Protein AF-A0A2P8G132-F1 (afdb_monomer_lite)

Sequence (104 aa):
MLLISKPLQEVILLNRANIIRPPIIITELAEFYAGLRRIAMTNYNSMLDQLKAGELSSSTIQKEEFLDFRAVLIARPDFKHFKGAAFHHGTTIYTYQEEAANNL

Structure (mmCIF, N/CA/C/O backbone):
data_AF-A0A2P8G132-F1
#
_entry.id   AF-A0A2P8G132-F1
#
loop_
_atom_site.group_PDB
_atom_site.id
_atom_site.type_symbol
_atom_site.label_atom_id
_atom_site.label_alt_id
_atom_site.label_comp_id
_atom_site.label_asym_id
_atom_site.label_entity_id
_atom_site.label_seq_id
_atom_site.pdbx_PDB_ins_code
_atom_site.Cartn_x
_atom_site.Cartn_y
_atom_site.Cartn_z
_atom_site.occupancy
_atom_site.B_iso_or_equiv
_atom_site.auth_seq_id
_atom_site.auth_comp_id
_atom_site.auth_asym_id
_atom_site.auth_atom_id
_atom_site.pdbx_PDB_model_num
ATOM 1 N N . MET A 1 1 ? 3.038 1.120 -40.672 1.00 43.03 1 MET A N 1
ATOM 2 C CA . MET A 1 1 ? 4.466 0.836 -40.422 1.00 43.03 1 MET A CA 1
ATOM 3 C C . MET A 1 1 ? 4.658 0.643 -38.921 1.00 43.03 1 MET A C 1
ATOM 5 O O . MET A 1 1 ? 4.796 1.623 -38.208 1.00 43.03 1 MET A O 1
ATOM 9 N N . LEU A 1 2 ? 4.577 -0.602 -38.438 1.00 40.12 2 LEU A N 1
ATOM 10 C CA . LEU A 1 2 ? 5.109 -0.997 -37.129 1.00 40.12 2 LEU A CA 1
ATOM 11 C C . LEU A 1 2 ? 6.387 -1.787 -37.429 1.00 40.12 2 LEU A C 1
ATOM 13 O O . LEU A 1 2 ? 6.307 -2.877 -37.995 1.00 40.12 2 LEU A O 1
ATOM 17 N N . LEU A 1 3 ? 7.555 -1.222 -37.118 1.00 43.22 3 LEU A N 1
ATOM 18 C CA . LEU A 1 3 ? 8.809 -1.971 -37.160 1.00 43.22 3 LEU A CA 1
ATOM 19 C C . LEU A 1 3 ? 8.866 -2.859 -35.923 1.00 43.22 3 LEU A C 1
ATOM 21 O O . LEU A 1 3 ? 9.358 -2.470 -34.869 1.00 43.22 3 LEU A O 1
ATOM 25 N N . ILE A 1 4 ? 8.332 -4.063 -36.065 1.00 48.94 4 ILE A N 1
ATOM 26 C CA . ILE A 1 4 ? 8.630 -5.138 -35.134 1.00 48.94 4 ILE A CA 1
ATOM 27 C C . ILE A 1 4 ? 10.100 -5.499 -35.356 1.00 48.94 4 ILE A C 1
ATOM 29 O O . ILE A 1 4 ? 10.511 -5.720 -36.499 1.00 48.94 4 ILE A O 1
ATOM 33 N N . SER A 1 5 ? 10.904 -5.496 -34.294 1.00 50.16 5 SER A N 1
ATOM 34 C CA . SER A 1 5 ? 12.318 -5.848 -34.394 1.00 50.16 5 SER A CA 1
ATOM 35 C C . SER A 1 5 ? 12.453 -7.248 -35.006 1.00 50.16 5 SER A C 1
ATOM 37 O O . SER A 1 5 ? 11.668 -8.151 -34.705 1.00 50.16 5 SER A O 1
ATOM 39 N N . LYS A 1 6 ? 13.452 -7.423 -35.885 1.00 50.38 6 LYS A N 1
ATOM 40 C CA . LYS A 1 6 ? 13.732 -8.685 -36.592 1.00 50.38 6 LYS A CA 1
ATOM 41 C C . LYS A 1 6 ? 13.617 -9.968 -35.738 1.00 50.38 6 LYS A C 1
ATOM 43 O O . LYS A 1 6 ? 13.054 -10.922 -36.270 1.00 50.38 6 LYS A O 1
ATOM 48 N N . PRO A 1 7 ? 14.012 -10.016 -34.446 1.00 54.91 7 PRO A N 1
ATOM 49 C CA . PRO A 1 7 ? 13.848 -11.235 -33.647 1.00 54.91 7 PRO A CA 1
ATOM 50 C C . PRO A 1 7 ? 12.387 -11.645 -33.397 1.00 54.91 7 PRO A C 1
ATOM 52 O O . PRO A 1 7 ? 12.095 -12.834 -33.322 1.00 54.91 7 PRO A O 1
ATOM 55 N N . LEU A 1 8 ? 11.437 -10.708 -33.300 1.00 54.09 8 LEU A N 1
ATOM 56 C CA . LEU A 1 8 ? 10.047 -11.056 -32.972 1.00 54.09 8 LEU A CA 1
ATOM 57 C C . LEU A 1 8 ? 9.307 -11.691 -34.161 1.00 54.09 8 LEU A C 1
ATOM 59 O O . LEU A 1 8 ? 8.408 -12.506 -33.965 1.00 54.09 8 LEU A O 1
ATOM 63 N N . GLN A 1 9 ? 9.687 -11.347 -35.398 1.00 56.22 9 GLN A N 1
ATOM 64 C CA . GLN A 1 9 ? 9.096 -11.961 -36.592 1.00 56.22 9 GLN A CA 1
ATOM 65 C C . GLN A 1 9 ? 9.544 -13.416 -36.765 1.00 56.22 9 GLN A C 1
ATOM 67 O O . GLN A 1 9 ? 8.734 -14.268 -37.126 1.00 56.22 9 GLN A O 1
ATOM 72 N N . GLU A 1 10 ? 10.800 -13.714 -36.437 1.00 55.84 10 GLU A N 1
ATOM 73 C CA . GLU A 1 10 ? 11.386 -15.053 -36.534 1.00 55.84 10 GLU A CA 1
ATOM 74 C C . GLU A 1 10 ? 10.744 -16.030 -35.530 1.00 55.84 10 GLU A C 1
ATOM 76 O O . GLU A 1 10 ? 10.390 -17.153 -35.885 1.00 55.84 10 GLU A O 1
ATOM 81 N N . VAL A 1 11 ? 10.439 -15.559 -34.316 1.00 56.50 11 VAL A N 1
ATOM 82 C CA . VAL A 1 11 ?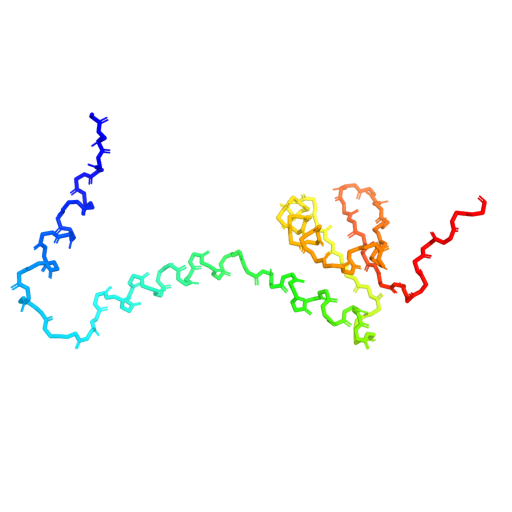 9.734 -16.334 -33.276 1.00 56.50 11 VAL A CA 1
ATOM 83 C C . VAL A 1 11 ? 8.289 -16.673 -33.675 1.00 56.50 11 VAL A C 1
ATOM 85 O O . VAL A 1 11 ? 7.819 -17.787 -33.437 1.00 56.50 11 VAL A O 1
ATOM 88 N N . ILE A 1 12 ? 7.575 -15.747 -34.324 1.00 57.81 12 ILE A N 1
ATOM 89 C CA . ILE A 1 12 ? 6.194 -15.974 -34.788 1.00 57.81 12 ILE A CA 1
ATOM 90 C C . ILE A 1 12 ? 6.160 -16.957 -35.971 1.00 57.81 12 ILE A C 1
ATOM 92 O O . ILE A 1 12 ? 5.259 -17.796 -36.049 1.00 57.81 12 ILE A O 1
ATOM 96 N N . LEU A 1 13 ? 7.145 -16.882 -36.873 1.00 58.12 13 LEU A N 1
ATOM 97 C CA . LEU A 1 13 ? 7.299 -17.794 -38.011 1.00 58.12 13 LEU A CA 1
ATOM 98 C C . LEU A 1 13 ? 7.593 -19.236 -37.568 1.00 58.12 13 LEU A C 1
ATOM 100 O O . LEU A 1 13 ? 6.979 -20.166 -38.091 1.00 58.12 13 LEU A O 1
ATOM 104 N N . LEU A 1 14 ? 8.448 -19.426 -36.560 1.00 54.81 14 LEU A N 1
ATOM 105 C CA . LEU A 1 14 ? 8.789 -20.752 -36.029 1.00 54.81 14 LEU A CA 1
ATOM 106 C C . LEU A 1 14 ? 7.616 -21.418 -35.288 1.00 54.81 14 LEU A C 1
ATOM 108 O O . LEU A 1 14 ? 7.433 -22.630 -35.385 1.00 54.81 14 LEU A O 1
ATOM 112 N N . ASN A 1 15 ? 6.761 -20.633 -34.626 1.00 54.03 15 ASN A N 1
ATOM 113 C CA . ASN A 1 15 ? 5.589 -21.147 -33.910 1.00 54.03 15 ASN A CA 1
ATOM 114 C C . ASN A 1 15 ? 4.464 -21.620 -34.860 1.00 54.03 15 ASN A C 1
ATOM 116 O O . ASN A 1 15 ? 3.725 -22.551 -34.550 1.00 54.03 15 ASN A O 1
ATOM 120 N N . ARG A 1 16 ? 4.347 -21.026 -36.061 1.00 56.66 16 ARG A N 1
ATOM 121 C CA . ARG A 1 16 ? 3.360 -21.439 -37.082 1.00 56.66 16 ARG A CA 1
ATOM 122 C C . ARG A 1 16 ? 3.727 -22.725 -37.822 1.00 56.66 16 ARG A C 1
ATOM 124 O O . ARG A 1 16 ? 2.837 -23.372 -38.364 1.00 56.66 16 ARG A O 1
ATOM 131 N N . ALA A 1 17 ? 5.005 -23.102 -37.845 1.00 48.47 17 ALA A N 1
ATOM 132 C CA . ALA A 1 17 ? 5.465 -24.294 -38.552 1.00 48.47 17 ALA A CA 1
ATOM 133 C C . ALA A 1 17 ? 5.148 -25.608 -37.811 1.00 48.47 17 ALA A C 1
ATOM 135 O O . ALA A 1 17 ? 5.202 -26.662 -38.430 1.00 48.47 17 ALA A O 1
ATOM 136 N N . ASN A 1 18 ? 4.796 -25.579 -36.517 1.00 52.06 18 ASN A N 1
ATOM 137 C CA . ASN A 1 18 ? 4.529 -26.771 -35.691 1.00 52.06 18 ASN A CA 1
ATOM 138 C C . ASN A 1 18 ? 5.644 -27.847 -35.751 1.00 52.06 18 ASN A C 1
ATOM 140 O O . ASN A 1 18 ? 5.393 -29.038 -35.572 1.00 52.06 18 ASN A O 1
ATOM 144 N N . ILE A 1 19 ? 6.889 -27.427 -36.004 1.00 49.97 19 ILE A N 1
ATOM 145 C CA . ILE A 1 19 ? 8.087 -28.277 -35.995 1.00 49.97 19 ILE A CA 1
ATOM 146 C C . ILE A 1 19 ? 8.880 -27.966 -34.722 1.00 49.97 19 ILE A C 1
ATOM 148 O O . ILE A 1 19 ? 10.016 -27.565 -34.843 1.00 49.97 19 ILE A O 1
ATOM 152 N N . ILE A 1 20 ? 8.290 -28.072 -33.521 1.00 41.72 20 ILE A N 1
ATOM 153 C CA . ILE A 1 20 ? 8.966 -28.476 -32.263 1.00 41.72 20 ILE A CA 1
ATOM 154 C C . ILE A 1 20 ? 7.873 -28.952 -31.281 1.00 41.72 20 ILE A C 1
ATOM 156 O O . ILE A 1 20 ? 7.028 -28.169 -30.854 1.00 41.72 20 ILE A O 1
ATOM 160 N N . ARG A 1 21 ? 7.907 -30.235 -30.886 1.00 48.53 21 ARG A N 1
ATOM 161 C CA . ARG A 1 21 ? 7.226 -30.742 -29.676 1.00 48.53 21 ARG A CA 1
ATOM 162 C C . ARG A 1 21 ? 8.056 -30.312 -28.436 1.00 48.53 21 ARG A C 1
ATOM 164 O O . ARG A 1 21 ? 9.274 -30.460 -28.497 1.00 48.53 21 ARG A O 1
ATOM 171 N N . PRO A 1 22 ? 7.460 -29.756 -27.360 1.00 45.06 22 PRO A N 1
ATOM 172 C CA . PRO A 1 22 ? 8.124 -28.864 -26.382 1.00 45.06 22 PRO A CA 1
ATOM 173 C C . PRO A 1 22 ? 8.737 -29.628 -25.178 1.00 45.06 22 PRO A C 1
ATOM 175 O O . PRO A 1 22 ? 8.486 -30.832 -25.095 1.00 45.06 22 PRO A O 1
ATOM 178 N N . PRO A 1 23 ? 9.429 -29.001 -24.185 1.00 49.62 23 PRO A N 1
ATOM 179 C CA . PRO A 1 23 ? 9.880 -27.602 -24.027 1.00 49.62 23 PRO A CA 1
ATOM 180 C C . PRO A 1 23 ? 11.341 -27.470 -23.503 1.00 49.62 23 PRO A C 1
ATOM 182 O O . PRO A 1 23 ? 11.660 -27.971 -22.429 1.00 49.62 23 PRO A O 1
ATOM 185 N N . ILE A 1 24 ? 12.226 -26.723 -24.170 1.00 44.56 24 ILE A N 1
ATOM 186 C CA . ILE A 1 24 ? 13.482 -26.265 -23.516 1.00 44.56 24 ILE A CA 1
ATOM 187 C C . ILE A 1 24 ? 13.676 -24.755 -23.705 1.00 44.56 24 ILE A C 1
ATOM 189 O O . ILE A 1 24 ? 13.984 -24.041 -22.757 1.00 44.56 24 ILE A O 1
ATOM 193 N N . ILE A 1 25 ? 13.351 -24.223 -24.887 1.00 46.62 25 ILE A N 1
ATOM 194 C CA . ILE A 1 25 ? 13.579 -22.800 -25.189 1.00 46.62 25 ILE A CA 1
ATOM 195 C C . ILE A 1 25 ? 12.607 -21.860 -24.451 1.00 46.62 25 ILE A C 1
ATOM 197 O O . ILE A 1 25 ? 12.986 -20.752 -24.083 1.00 46.62 25 ILE A O 1
ATOM 201 N N . ILE A 1 26 ? 11.371 -22.293 -24.169 1.00 50.38 26 ILE A N 1
ATOM 202 C CA . ILE A 1 26 ? 10.440 -21.490 -23.357 1.00 50.38 26 ILE A CA 1
ATOM 203 C C . ILE A 1 26 ? 10.787 -21.505 -21.871 1.00 50.38 26 ILE A C 1
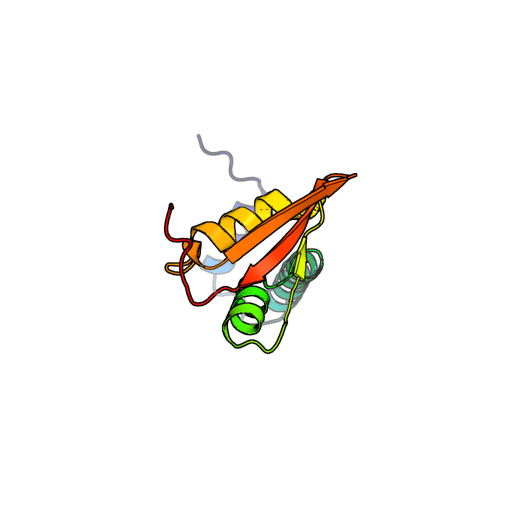ATOM 205 O O . ILE A 1 26 ? 10.457 -20.540 -21.199 1.00 50.38 26 ILE A O 1
ATOM 209 N N . THR A 1 27 ? 11.465 -22.532 -21.359 1.00 48.31 27 THR A N 1
ATOM 210 C CA . THR A 1 27 ? 11.864 -22.591 -19.947 1.00 48.31 27 THR A CA 1
AT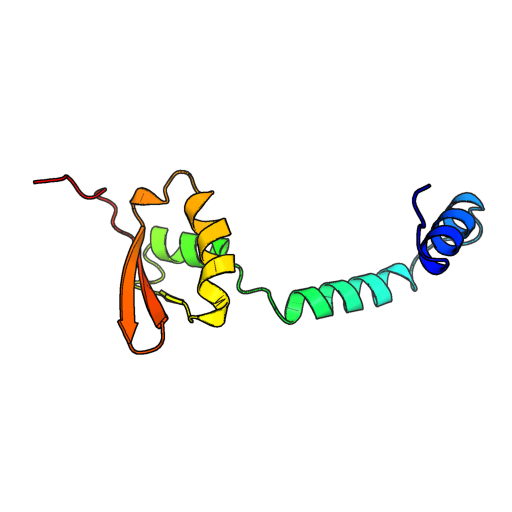OM 211 C C . THR A 1 27 ? 13.045 -21.674 -19.687 1.00 48.31 27 THR A C 1
ATOM 213 O O . THR A 1 27 ? 12.976 -20.888 -18.762 1.00 48.31 27 THR A O 1
ATOM 216 N N . GLU A 1 28 ? 14.064 -21.665 -20.545 1.00 51.88 28 GLU A N 1
ATOM 217 C CA . GLU A 1 28 ? 15.245 -20.812 -20.352 1.00 51.88 28 GLU A CA 1
ATOM 218 C C . GLU A 1 28 ? 14.922 -19.320 -20.559 1.00 51.88 28 GLU A C 1
ATOM 220 O O . GLU A 1 28 ? 15.344 -18.473 -19.775 1.00 51.88 28 GLU A O 1
ATOM 225 N N . LEU A 1 29 ? 14.069 -18.985 -21.540 1.00 55.81 29 LEU A N 1
ATOM 226 C CA . LEU A 1 29 ? 13.520 -17.631 -21.682 1.00 55.81 29 LEU A CA 1
ATOM 227 C C . LEU A 1 29 ? 12.555 -17.288 -20.545 1.00 55.81 29 LEU A C 1
ATOM 229 O O . LEU A 1 29 ? 12.628 -16.178 -20.034 1.00 55.81 29 LEU A O 1
ATOM 233 N N . ALA A 1 30 ? 11.676 -18.194 -20.103 1.00 57.38 30 ALA A N 1
ATOM 234 C CA . ALA A 1 30 ? 10.811 -17.938 -18.950 1.00 57.38 30 ALA A CA 1
ATOM 235 C C . ALA A 1 30 ? 11.597 -17.835 -17.641 1.00 57.38 30 ALA A C 1
ATOM 237 O O . ALA A 1 30 ? 11.175 -17.084 -16.777 1.00 57.38 30 ALA A O 1
ATOM 238 N N . GLU A 1 31 ? 12.727 -18.520 -17.490 1.00 58.00 31 GLU A N 1
ATOM 239 C CA . GLU A 1 31 ? 13.648 -18.426 -16.356 1.00 58.00 31 GLU A CA 1
ATOM 240 C C . GLU A 1 31 ? 14.504 -17.165 -16.436 1.00 58.00 31 GLU A C 1
ATOM 242 O O . GLU A 1 31 ? 14.761 -16.552 -15.408 1.00 58.00 31 GLU A O 1
ATOM 247 N N . PHE A 1 32 ? 14.865 -16.704 -17.634 1.00 64.31 32 PHE A N 1
ATOM 248 C CA . PHE A 1 32 ? 15.482 -15.400 -17.868 1.00 64.31 32 PHE A CA 1
ATOM 249 C C . PHE A 1 32 ? 14.495 -14.255 -17.600 1.00 64.31 32 PHE A C 1
ATOM 251 O O . PHE A 1 32 ? 14.833 -13.317 -16.885 1.00 64.31 32 PHE A O 1
ATOM 258 N N . TYR A 1 33 ? 13.247 -14.350 -18.073 1.00 62.31 33 TYR A N 1
ATOM 259 C CA . TYR A 1 33 ? 12.167 -13.406 -17.760 1.00 62.31 33 TYR A CA 1
ATOM 260 C C . TYR A 1 33 ? 11.726 -13.510 -16.293 1.00 62.31 33 TYR A C 1
ATOM 262 O O . TYR A 1 33 ? 11.428 -12.491 -15.678 1.00 62.31 33 TYR A O 1
ATOM 270 N N . ALA A 1 34 ? 11.736 -14.701 -15.687 1.00 56.16 34 ALA A N 1
ATOM 271 C CA . ALA A 1 34 ? 11.526 -14.892 -14.254 1.00 56.16 34 ALA A CA 1
ATOM 272 C C . ALA A 1 34 ? 12.733 -14.402 -13.445 1.00 56.16 34 ALA A C 1
ATOM 274 O O . ALA A 1 34 ? 12.554 -13.946 -12.327 1.00 56.16 34 ALA A O 1
ATOM 275 N N . GLY A 1 35 ? 13.942 -14.441 -13.998 1.00 52.81 35 GLY A N 1
ATOM 276 C CA . GLY A 1 35 ? 15.171 -13.877 -13.446 1.00 52.81 35 GLY A CA 1
ATOM 277 C C . GLY A 1 35 ? 15.146 -12.351 -13.471 1.00 52.81 35 GLY A C 1
ATOM 278 O O . GLY A 1 35 ? 15.371 -11.728 -12.442 1.00 52.81 35 GLY A O 1
ATOM 279 N N . LEU A 1 36 ? 14.732 -11.753 -14.592 1.00 54.75 36 LEU A N 1
ATOM 280 C CA . LEU A 1 36 ? 14.373 -10.334 -14.720 1.00 54.75 36 LEU A CA 1
ATOM 281 C C . LEU A 1 36 ? 13.247 -9.946 -13.748 1.00 54.75 36 LEU A C 1
ATOM 283 O O . LEU A 1 36 ? 13.311 -8.893 -13.124 1.00 54.75 36 LEU A O 1
ATOM 287 N N . ARG A 1 37 ? 12.263 -10.828 -13.538 1.00 50.53 37 ARG A N 1
ATOM 288 C CA . ARG A 1 37 ? 11.214 -10.683 -12.515 1.00 50.53 37 ARG A CA 1
ATOM 289 C C . ARG A 1 37 ? 11.761 -10.845 -11.087 1.00 50.53 37 ARG A C 1
ATOM 291 O O . ARG A 1 37 ? 11.224 -10.242 -10.175 1.00 50.53 37 ARG A O 1
ATOM 298 N N . ARG A 1 38 ? 12.831 -11.612 -10.858 1.00 50.62 38 ARG A N 1
ATOM 299 C CA . ARG A 1 38 ? 13.470 -11.809 -9.537 1.00 50.62 38 ARG A CA 1
ATOM 300 C C . ARG A 1 38 ? 14.387 -10.657 -9.125 1.00 50.62 38 ARG A C 1
ATOM 302 O O . ARG A 1 38 ? 14.661 -10.536 -7.937 1.00 50.62 38 ARG A O 1
ATOM 309 N N . ILE A 1 39 ? 14.807 -9.800 -10.057 1.00 49.09 39 ILE A N 1
ATOM 310 C CA . ILE A 1 39 ? 15.543 -8.562 -9.746 1.00 49.09 39 ILE A CA 1
ATOM 311 C C . ILE A 1 39 ? 14.594 -7.472 -9.200 1.00 49.09 39 ILE A C 1
ATOM 313 O O . ILE A 1 39 ? 15.046 -6.554 -8.526 1.00 49.09 39 ILE A O 1
ATOM 317 N N . ALA A 1 40 ? 13.276 -7.597 -9.399 1.00 46.62 40 ALA A N 1
ATOM 318 C CA . ALA A 1 40 ? 12.292 -6.629 -8.914 1.00 46.62 40 ALA A CA 1
ATOM 319 C C . ALA A 1 40 ? 10.950 -7.296 -8.579 1.00 46.62 40 ALA A C 1
ATOM 321 O O . ALA A 1 40 ? 9.939 -7.067 -9.242 1.00 46.62 40 ALA A O 1
ATOM 322 N N . MET A 1 41 ? 10.915 -8.154 -7.558 1.00 46.84 41 MET A N 1
ATOM 323 C CA . MET A 1 41 ? 9.630 -8.633 -7.048 1.00 46.84 41 MET A CA 1
ATOM 324 C C . MET A 1 41 ? 9.580 -8.610 -5.533 1.00 46.84 41 MET A C 1
ATOM 326 O O . MET A 1 41 ? 9.411 -9.633 -4.871 1.00 46.84 41 MET A O 1
ATOM 330 N N . THR A 1 42 ? 9.633 -7.398 -4.990 1.00 59.03 42 THR A N 1
ATOM 331 C CA . THR A 1 42 ? 8.898 -7.113 -3.764 1.00 59.03 42 THR A CA 1
ATOM 332 C C . THR A 1 42 ? 7.419 -7.317 -4.099 1.00 59.03 42 THR A C 1
ATOM 334 O O . THR A 1 42 ? 6.817 -6.543 -4.842 1.00 59.03 42 THR A O 1
ATOM 337 N N . ASN A 1 43 ? 6.822 -8.423 -3.647 1.00 83.00 43 ASN A N 1
ATOM 338 C CA . ASN A 1 43 ? 5.391 -8.649 -3.838 1.00 83.00 43 ASN A CA 1
ATOM 339 C C . ASN A 1 43 ? 4.623 -7.730 -2.877 1.00 83.00 43 ASN A C 1
ATOM 341 O O . ASN A 1 43 ? 4.229 -8.143 -1.786 1.00 83.00 43 ASN A O 1
ATOM 345 N N . TYR A 1 44 ? 4.443 -6.469 -3.283 1.00 93.25 44 TYR A N 1
ATOM 346 C CA . TYR A 1 44 ? 3.802 -5.433 -2.476 1.00 93.25 44 TYR A CA 1
ATOM 347 C C . TYR A 1 44 ? 2.394 -5.831 -2.025 1.00 93.25 44 TYR A C 1
ATOM 349 O O . TYR A 1 44 ? 1.999 -5.467 -0.926 1.00 93.25 44 TYR A O 1
ATOM 357 N N . ASN A 1 45 ? 1.659 -6.630 -2.808 1.00 93.44 45 ASN A N 1
ATOM 358 C CA . ASN A 1 45 ? 0.348 -7.128 -2.382 1.00 93.44 45 ASN A CA 1
ATOM 359 C C . ASN A 1 45 ? 0.450 -8.017 -1.140 1.00 93.44 45 ASN A C 1
ATOM 361 O O . ASN A 1 45 ? -0.260 -7.765 -0.175 1.00 93.44 45 ASN A O 1
ATOM 365 N N . SER A 1 46 ? 1.385 -8.972 -1.126 1.00 93.50 46 SER A N 1
ATOM 366 C CA . SER A 1 46 ? 1.610 -9.841 0.038 1.00 93.50 46 SER A CA 1
ATOM 367 C C . SER A 1 46 ? 2.015 -9.038 1.277 1.00 93.50 46 SER A C 1
ATOM 369 O O . SER A 1 46 ? 1.473 -9.236 2.358 1.00 93.50 46 SER A O 1
ATOM 371 N N . MET A 1 47 ? 2.912 -8.063 1.116 1.00 95.06 47 MET A N 1
ATOM 372 C CA . MET A 1 47 ? 3.313 -7.173 2.210 1.00 95.06 47 MET A CA 1
ATOM 373 C C . MET A 1 47 ? 2.130 -6.355 2.758 1.00 95.06 47 MET A C 1
ATOM 375 O O . MET A 1 47 ? 1.972 -6.215 3.968 1.00 95.06 47 MET A O 1
ATOM 379 N N . LEU A 1 48 ? 1.289 -5.813 1.874 1.00 96.06 48 LEU A N 1
ATOM 380 C CA . LEU A 1 48 ? 0.093 -5.059 2.252 1.00 96.06 48 LEU A CA 1
ATOM 381 C C . LEU A 1 48 ? -0.959 -5.957 2.924 1.00 96.06 48 LEU A C 1
ATOM 383 O O . LEU A 1 48 ? -1.638 -5.505 3.844 1.00 96.06 48 LEU A O 1
ATOM 387 N N . ASP A 1 49 ? -1.066 -7.225 2.521 1.00 96.38 49 ASP A N 1
ATOM 388 C CA . ASP A 1 49 ? -1.935 -8.210 3.172 1.00 96.38 49 ASP A CA 1
ATOM 389 C C . ASP A 1 49 ? -1.447 -8.555 4.582 1.00 96.38 49 ASP A C 1
ATOM 391 O O . ASP A 1 49 ? -2.258 -8.598 5.502 1.00 96.38 49 ASP A O 1
ATOM 395 N N . GLN A 1 50 ? -0.135 -8.694 4.787 1.00 95.81 50 GLN A N 1
ATOM 396 C CA . GLN A 1 50 ? 0.450 -8.911 6.116 1.00 95.81 50 GLN A CA 1
ATOM 397 C C . GLN A 1 50 ? 0.253 -7.706 7.044 1.00 95.81 50 GLN A C 1
ATOM 399 O O . GLN A 1 50 ? -0.066 -7.876 8.219 1.00 95.81 50 GLN A O 1
ATOM 404 N N . LEU A 1 51 ? 0.397 -6.483 6.520 1.00 96.69 51 LEU A N 1
ATOM 405 C CA . LEU A 1 51 ? 0.084 -5.258 7.264 1.00 96.69 51 LEU A CA 1
ATOM 406 C C . LEU A 1 51 ? -1.392 -5.226 7.682 1.00 96.69 51 LEU A C 1
ATOM 408 O O . LEU A 1 51 ? -1.705 -4.936 8.833 1.00 96.69 51 LEU A O 1
ATOM 412 N N . LYS A 1 52 ? -2.300 -5.564 6.762 1.00 96.12 52 LYS A N 1
ATOM 413 C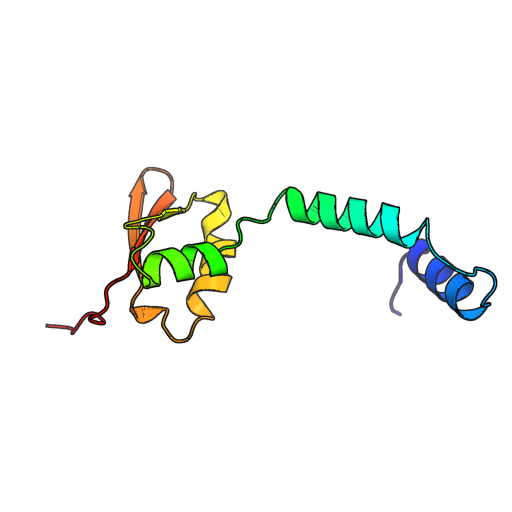 CA . LYS A 1 52 ? -3.740 -5.639 7.034 1.00 96.12 52 LYS A CA 1
ATOM 414 C C . LYS A 1 52 ? -4.096 -6.713 8.060 1.00 96.12 52 LYS A C 1
ATOM 416 O O . LYS A 1 52 ? -4.951 -6.478 8.905 1.00 96.12 52 LYS A O 1
ATOM 421 N N . ALA A 1 53 ? -3.467 -7.883 7.969 1.00 96.31 53 ALA A N 1
ATOM 422 C CA . ALA A 1 53 ? -3.669 -8.989 8.899 1.00 96.31 53 ALA A CA 1
ATOM 423 C C . ALA A 1 53 ? -3.066 -8.720 10.290 1.00 96.31 53 ALA A C 1
ATOM 425 O O . ALA A 1 53 ? -3.328 -9.475 11.223 1.00 96.31 53 ALA A O 1
ATOM 426 N N . GLY A 1 54 ? -2.257 -7.663 10.439 1.00 94.25 54 GLY A N 1
ATOM 427 C CA . GLY A 1 54 ? -1.519 -7.372 11.668 1.00 94.25 54 GLY A CA 1
ATOM 428 C C . GLY A 1 54 ? -0.303 -8.279 11.886 1.00 94.25 54 GLY A C 1
ATOM 429 O O . GLY A 1 54 ? 0.314 -8.220 12.946 1.00 94.25 54 GLY A O 1
ATOM 430 N N . GLU A 1 55 ? 0.065 -9.092 10.892 1.00 95.12 55 GLU A N 1
ATOM 431 C CA . GLU A 1 55 ? 1.277 -9.922 10.906 1.00 95.12 55 GLU A CA 1
ATOM 432 C C . GLU A 1 55 ? 2.542 -9.055 10.827 1.00 95.12 55 GLU A C 1
ATOM 434 O O . GLU A 1 55 ? 3.562 -9.372 11.440 1.00 95.12 55 GLU A O 1
ATOM 439 N N . LEU A 1 56 ? 2.458 -7.925 10.115 1.00 94.69 56 LEU A N 1
ATOM 440 C CA . LEU A 1 56 ? 3.464 -6.868 10.118 1.00 94.69 56 LEU A CA 1
ATOM 441 C C . LEU A 1 56 ? 2.891 -5.600 10.744 1.00 94.69 56 LEU A C 1
ATOM 443 O O . LEU A 1 56 ? 1.864 -5.086 10.308 1.00 94.69 56 LEU A O 1
ATOM 447 N N . SER A 1 57 ? 3.598 -5.037 11.723 1.00 95.88 57 SER A N 1
ATOM 448 C CA . SER A 1 57 ? 3.211 -3.747 12.308 1.00 95.88 57 SER A CA 1
ATOM 449 C C . SER A 1 57 ? 3.535 -2.568 11.386 1.00 95.88 57 SER A C 1
ATOM 451 O O . SER A 1 57 ? 2.814 -1.571 11.380 1.00 95.88 57 SER A O 1
ATOM 453 N N . SER A 1 58 ? 4.622 -2.662 10.614 1.00 96.62 58 SER A N 1
ATOM 454 C CA . SER A 1 58 ? 5.038 -1.635 9.659 1.00 96.62 58 SER A CA 1
ATOM 455 C C . SER A 1 58 ? 5.891 -2.208 8.525 1.00 96.62 58 SER A C 1
ATOM 457 O O . SER A 1 58 ? 6.443 -3.303 8.636 1.00 96.62 58 SER A O 1
ATOM 459 N N . SER A 1 59 ? 6.011 -1.453 7.431 1.00 96.19 59 SER A N 1
ATOM 460 C CA . SER A 1 59 ? 6.955 -1.736 6.349 1.00 96.19 59 SER A CA 1
ATOM 461 C C . SER A 1 59 ? 7.606 -0.463 5.820 1.00 96.19 59 SER A C 1
ATOM 463 O O . SER A 1 59 ? 6.958 0.577 5.707 1.00 96.19 59 SER A O 1
ATOM 465 N N . THR A 1 60 ? 8.885 -0.553 5.474 1.00 96.25 60 THR A N 1
ATOM 466 C CA . THR A 1 60 ? 9.689 0.565 4.980 1.00 96.25 60 THR A CA 1
ATOM 467 C C . THR A 1 60 ? 9.835 0.474 3.466 1.00 96.25 60 THR A C 1
ATOM 469 O O . THR A 1 60 ? 10.360 -0.509 2.955 1.00 96.25 60 THR A O 1
ATOM 472 N N . ILE A 1 61 ? 9.419 1.521 2.758 1.00 95.19 61 ILE A N 1
ATOM 473 C CA . ILE A 1 61 ? 9.548 1.660 1.306 1.00 95.19 61 ILE A CA 1
ATOM 474 C C . ILE A 1 61 ? 10.641 2.678 1.005 1.00 95.19 61 ILE A C 1
ATOM 476 O O . ILE A 1 61 ? 10.567 3.828 1.451 1.00 95.19 61 ILE A O 1
ATOM 480 N N . GLN A 1 62 ? 11.657 2.255 0.254 1.00 94.31 62 GLN A N 1
ATOM 481 C CA . GLN A 1 62 ? 12.741 3.136 -0.166 1.00 94.31 62 GLN A CA 1
ATOM 482 C C . GLN A 1 62 ? 12.312 4.054 -1.309 1.00 94.31 62 GLN A C 1
ATOM 484 O O . GLN A 1 62 ? 11.348 3.783 -2.029 1.00 94.31 62 GLN A O 1
ATOM 489 N N . LYS A 1 63 ? 13.046 5.155 -1.482 1.00 91.69 63 LYS A N 1
ATOM 490 C CA . LYS A 1 63 ? 12.760 6.172 -2.500 1.00 91.69 63 LYS A CA 1
ATOM 491 C C . LYS A 1 63 ? 12.684 5.571 -3.905 1.00 91.69 63 LYS A C 1
ATOM 493 O O . LYS A 1 63 ? 11.827 5.961 -4.694 1.00 91.69 63 LYS A O 1
ATOM 498 N N . GLU A 1 64 ? 13.573 4.631 -4.201 1.00 92.12 64 GLU A N 1
ATOM 499 C CA . GLU A 1 64 ? 13.699 3.959 -5.494 1.00 92.12 64 GLU A CA 1
ATOM 500 C C . GLU A 1 64 ? 12.487 3.064 -5.796 1.00 92.12 64 GLU A C 1
ATOM 502 O O . GLU A 1 64 ? 12.132 2.892 -6.956 1.00 92.12 64 GLU A O 1
ATOM 507 N N . GLU A 1 65 ? 11.820 2.555 -4.759 1.00 89.94 65 GLU A N 1
ATOM 508 C CA . GLU A 1 65 ? 10.665 1.652 -4.850 1.00 89.94 65 GLU A CA 1
ATOM 509 C C . GLU A 1 65 ? 9.318 2.380 -4.746 1.00 89.94 65 GLU A C 1
ATOM 511 O O . GLU A 1 65 ? 8.263 1.804 -5.014 1.00 89.94 65 GLU A O 1
ATOM 516 N N . PHE A 1 66 ? 9.322 3.653 -4.342 1.00 90.69 66 PHE A N 1
ATOM 517 C CA . PHE A 1 66 ? 8.109 4.372 -3.960 1.00 90.69 66 PHE A CA 1
ATOM 518 C C . PHE A 1 66 ? 7.055 4.431 -5.071 1.00 90.69 66 PHE A C 1
ATOM 520 O O . PHE A 1 66 ? 5.865 4.266 -4.796 1.00 90.69 66 PHE A O 1
ATOM 527 N N . LEU A 1 67 ? 7.464 4.672 -6.321 1.00 89.44 67 LEU A N 1
ATOM 528 C CA . LEU A 1 67 ? 6.520 4.788 -7.438 1.00 89.44 67 LEU A CA 1
ATOM 529 C C . LEU A 1 67 ? 5.866 3.442 -7.778 1.00 89.44 67 LEU A C 1
ATOM 531 O O . LEU A 1 67 ? 4.647 3.400 -7.965 1.00 89.44 67 LEU A O 1
ATOM 535 N N . ASP A 1 68 ? 6.646 2.360 -7.781 1.00 88.75 68 ASP A N 1
ATOM 536 C CA . ASP A 1 68 ? 6.155 1.006 -8.053 1.00 88.75 68 ASP A CA 1
ATOM 537 C C . ASP A 1 68 ? 5.237 0.520 -6.926 1.00 88.75 68 ASP A C 1
ATOM 539 O O . ASP A 1 68 ? 4.125 0.042 -7.173 1.00 88.75 68 ASP A O 1
ATOM 543 N N . PHE A 1 69 ? 5.640 0.745 -5.674 1.00 93.81 69 PHE A N 1
ATOM 544 C CA . PHE A 1 69 ? 4.812 0.471 -4.505 1.00 93.81 69 PHE A CA 1
ATOM 545 C C . PHE A 1 69 ? 3.494 1.256 -4.543 1.00 93.81 69 PHE A C 1
ATOM 547 O O . PHE A 1 69 ? 2.419 0.686 -4.339 1.00 93.81 69 PHE A O 1
ATOM 554 N N . ARG A 1 70 ? 3.547 2.563 -4.837 1.00 94.19 70 ARG A N 1
ATOM 555 C CA . ARG A 1 70 ? 2.363 3.431 -4.863 1.00 94.19 70 ARG A CA 1
ATOM 556 C C . ARG A 1 70 ? 1.347 2.964 -5.897 1.00 94.19 70 ARG A C 1
ATOM 558 O O . ARG A 1 70 ? 0.155 3.012 -5.603 1.00 94.19 70 ARG A O 1
ATOM 565 N N . ALA A 1 71 ? 1.792 2.525 -7.075 1.00 92.00 71 ALA A N 1
ATOM 566 C CA . ALA A 1 71 ? 0.904 2.006 -8.112 1.00 92.00 71 ALA A CA 1
ATOM 567 C C . ALA A 1 71 ? 0.093 0.795 -7.618 1.00 92.00 71 ALA A C 1
ATOM 569 O O . ALA A 1 71 ? -1.106 0.715 -7.885 1.00 92.00 71 ALA A O 1
ATOM 570 N N . VAL A 1 72 ? 0.715 -0.097 -6.840 1.00 94.69 72 VAL A N 1
ATOM 571 C CA . VAL A 1 72 ? 0.031 -1.243 -6.221 1.00 94.69 72 VAL A CA 1
ATOM 572 C C . VAL A 1 72 ? -0.883 -0.801 -5.077 1.00 94.69 72 VAL A C 1
ATOM 574 O O . VAL A 1 72 ? -2.034 -1.228 -5.019 1.00 94.69 72 VAL A O 1
ATOM 577 N N . LEU A 1 73 ? -0.408 0.083 -4.194 1.00 95.94 73 LEU A N 1
ATOM 578 C CA . LEU A 1 73 ? -1.175 0.551 -3.039 1.00 95.94 73 LEU A CA 1
ATOM 579 C C . LEU A 1 73 ? -2.501 1.203 -3.454 1.00 95.94 73 LEU A C 1
ATOM 581 O O . LEU A 1 73 ? -3.547 0.823 -2.937 1.00 95.94 73 LEU A O 1
ATOM 585 N N . ILE A 1 74 ? -2.479 2.161 -4.390 1.00 96.06 74 ILE A N 1
ATOM 586 C CA . ILE A 1 74 ? -3.687 2.920 -4.773 1.00 96.06 74 ILE A CA 1
ATOM 587 C C . ILE A 1 74 ? -4.714 2.080 -5.541 1.00 96.06 74 ILE A C 1
ATOM 589 O O . ILE A 1 74 ? -5.868 2.486 -5.649 1.00 96.06 74 ILE A O 1
ATOM 593 N N . ALA A 1 75 ? -4.303 0.935 -6.092 1.00 94.69 75 ALA A N 1
ATOM 594 C CA . ALA A 1 75 ? -5.194 0.016 -6.791 1.00 94.69 75 ALA A CA 1
ATOM 595 C C . ALA A 1 75 ? -6.027 -0.845 -5.826 1.00 94.69 75 ALA A C 1
ATOM 597 O O . ALA A 1 75 ? -7.020 -1.445 -6.243 1.00 94.69 75 ALA A O 1
ATOM 598 N N . ARG A 1 76 ? -5.649 -0.921 -4.542 1.00 94.44 76 ARG A N 1
ATOM 599 C CA . ARG A 1 76 ? -6.396 -1.693 -3.547 1.00 94.44 76 ARG A CA 1
ATOM 600 C C . ARG A 1 76 ? -7.663 -0.957 -3.100 1.00 94.44 76 ARG A C 1
ATOM 602 O O . ARG A 1 76 ? -7.620 0.251 -2.877 1.00 94.44 76 ARG A O 1
ATOM 609 N N . PRO A 1 77 ? -8.779 -1.665 -2.856 1.00 95.00 77 PRO A N 1
ATOM 610 C CA . PRO A 1 77 ? -10.005 -1.045 -2.350 1.00 95.00 77 PRO A CA 1
ATOM 611 C C . PRO A 1 77 ? -9.856 -0.484 -0.924 1.00 95.00 77 PRO A C 1
ATOM 613 O O . PRO A 1 77 ? -10.537 0.472 -0.565 1.00 95.00 77 PRO A O 1
ATOM 616 N N . ASP A 1 78 ? -8.948 -1.044 -0.122 1.00 95.00 78 ASP A N 1
ATOM 617 C CA . ASP A 1 78 ? -8.680 -0.666 1.270 1.00 95.00 78 ASP A CA 1
ATOM 618 C C . ASP A 1 78 ? -7.512 0.328 1.424 1.00 95.00 78 ASP A C 1
ATOM 620 O O . ASP A 1 78 ? -7.067 0.585 2.540 1.00 95.00 78 ASP A O 1
ATOM 624 N N . PHE A 1 79 ? -7.025 0.944 0.338 1.00 95.31 79 PHE A N 1
ATOM 625 C CA . PHE A 1 79 ? -5.824 1.793 0.368 1.00 95.31 79 PHE A CA 1
ATOM 626 C C . PHE A 1 79 ? -5.884 2.943 1.396 1.00 95.31 79 PHE A C 1
ATOM 628 O O . PHE A 1 79 ? -4.854 3.363 1.917 1.00 95.31 79 PHE A O 1
ATOM 635 N N . LYS A 1 80 ? -7.087 3.447 1.717 1.00 95.19 80 LYS A N 1
ATOM 636 C CA . LYS A 1 80 ? -7.303 4.545 2.682 1.00 95.19 80 LYS A CA 1
ATOM 637 C C . LYS A 1 80 ? -6.933 4.183 4.127 1.00 95.19 80 LYS A C 1
ATOM 639 O O . LYS A 1 80 ? -6.707 5.089 4.934 1.00 95.19 80 LYS A O 1
ATOM 644 N N . HIS A 1 81 ? -6.878 2.888 4.432 1.00 96.06 81 HIS A N 1
ATOM 645 C CA . HIS A 1 81 ? -6.486 2.348 5.734 1.00 96.06 81 HIS A CA 1
ATOM 646 C C . HIS A 1 81 ? -4.967 2.306 5.921 1.00 96.06 81 HIS A C 1
ATOM 648 O O . HIS A 1 81 ? -4.486 2.212 7.047 1.00 96.06 81 HIS A O 1
ATOM 654 N N . PHE A 1 82 ? -4.193 2.425 4.840 1.00 96.75 82 PHE A N 1
ATOM 655 C CA . PHE A 1 82 ? -2.741 2.491 4.925 1.00 96.75 82 PHE A CA 1
ATOM 656 C C . PHE A 1 82 ? -2.280 3.927 5.181 1.00 96.75 82 PHE A C 1
ATOM 658 O O . PHE A 1 82 ? -2.696 4.870 4.500 1.00 96.75 82 PHE A O 1
ATOM 665 N N . LYS A 1 83 ? -1.381 4.102 6.150 1.00 96.38 83 LYS A N 1
ATOM 666 C CA . LYS A 1 83 ? -0.782 5.392 6.503 1.00 96.38 83 LYS A CA 1
ATOM 667 C C . LYS A 1 83 ? 0.705 5.367 6.217 1.00 96.38 83 LYS A C 1
ATOM 669 O O . LYS A 1 83 ? 1.409 4.526 6.756 1.00 96.38 83 LYS A O 1
ATOM 674 N N . GLY A 1 84 ? 1.161 6.292 5.376 1.00 95.69 84 GLY A N 1
ATOM 675 C CA . GLY A 1 84 ? 2.577 6.497 5.088 1.00 95.69 84 GLY A CA 1
ATOM 676 C C . GLY A 1 84 ? 3.134 7.680 5.877 1.00 95.69 84 GLY A C 1
ATOM 677 O O . GLY A 1 84 ? 2.623 8.791 5.748 1.00 95.69 84 GLY A O 1
ATOM 678 N N . ALA A 1 85 ? 4.189 7.456 6.656 1.00 96.88 85 ALA A N 1
ATOM 679 C CA . ALA A 1 85 ? 4.999 8.496 7.282 1.00 96.88 85 ALA A CA 1
ATOM 680 C C . ALA A 1 85 ? 6.301 8.664 6.488 1.00 96.88 85 ALA A C 1
ATOM 682 O O . ALA A 1 85 ? 7.099 7.730 6.399 1.00 96.88 85 ALA A O 1
ATOM 683 N N . ALA A 1 86 ? 6.500 9.836 5.880 1.00 95.44 86 ALA A N 1
ATOM 684 C CA . ALA A 1 86 ? 7.692 10.139 5.090 1.00 95.44 86 ALA A CA 1
ATOM 685 C C . ALA A 1 86 ? 8.849 10.617 5.983 1.00 95.44 86 ALA A C 1
ATOM 687 O O . ALA A 1 86 ? 8.650 11.424 6.890 1.00 95.44 86 ALA A O 1
ATOM 688 N N . PHE A 1 87 ? 10.060 10.148 5.692 1.00 95.19 87 PHE A N 1
ATOM 689 C CA . PHE A 1 87 ? 11.291 10.456 6.418 1.00 95.19 87 PHE A CA 1
ATOM 690 C C . PHE A 1 87 ? 12.342 11.098 5.504 1.00 95.19 87 PHE A C 1
ATOM 692 O O . PHE A 1 87 ? 12.186 11.207 4.282 1.00 95.19 87 PHE A O 1
ATOM 699 N N . HIS A 1 88 ? 13.451 11.528 6.112 1.00 92.56 88 HIS A N 1
ATOM 700 C CA . HIS A 1 88 ? 14.628 11.986 5.379 1.00 92.56 88 HIS A CA 1
ATOM 701 C C . HIS A 1 88 ? 15.114 10.923 4.381 1.00 92.56 88 HIS A C 1
ATOM 703 O O . HIS A 1 88 ? 14.934 9.728 4.591 1.00 92.56 88 HIS A O 1
ATOM 709 N N . HIS A 1 89 ? 15.755 11.376 3.302 1.00 90.19 89 HIS A N 1
ATOM 710 C CA . HIS A 1 89 ? 16.249 10.537 2.198 1.00 90.19 89 HIS A CA 1
ATOM 711 C C . HIS A 1 89 ? 15.163 9.858 1.342 1.00 90.19 89 HIS A C 1
ATOM 713 O O . HIS A 1 89 ? 15.488 9.084 0.448 1.00 90.19 89 HIS A O 1
ATOM 719 N N . GLY A 1 90 ? 13.889 10.227 1.514 1.00 88.00 90 GLY A N 1
ATOM 720 C CA . GLY A 1 90 ? 12.798 9.765 0.647 1.00 88.00 90 GLY A CA 1
ATOM 721 C C . GLY A 1 90 ? 12.256 8.383 1.009 1.00 88.00 90 GLY A C 1
ATOM 722 O O . GLY A 1 90 ? 11.497 7.806 0.235 1.00 88.00 90 GLY A O 1
ATOM 723 N N . THR A 1 91 ? 12.618 7.869 2.180 1.00 95.50 91 THR A N 1
ATOM 724 C CA . THR A 1 91 ? 12.057 6.642 2.740 1.00 95.50 91 THR A CA 1
ATOM 725 C C . THR A 1 91 ? 10.675 6.918 3.336 1.00 95.50 91 THR A C 1
ATOM 727 O O . THR A 1 91 ? 10.459 7.952 3.969 1.00 95.50 91 THR A O 1
ATOM 730 N N . THR A 1 92 ? 9.730 5.994 3.165 1.00 97.12 92 THR A N 1
ATOM 731 C CA . THR A 1 92 ? 8.379 6.088 3.741 1.00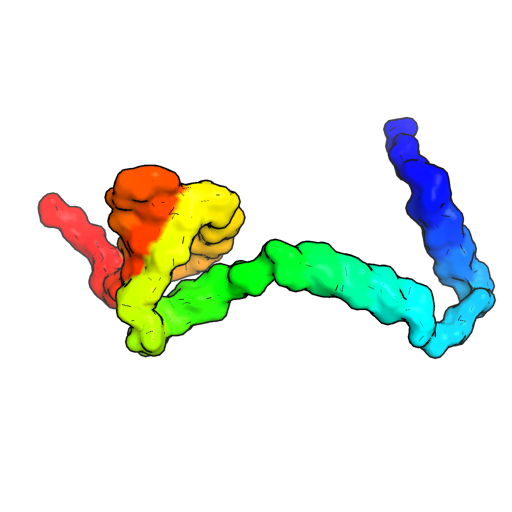 97.12 92 THR A CA 1
ATOM 732 C C . THR A 1 92 ? 8.046 4.825 4.526 1.00 97.12 92 THR A C 1
ATOM 734 O O . THR A 1 92 ? 8.196 3.723 4.006 1.00 97.12 92 THR A O 1
ATOM 737 N N . ILE A 1 93 ? 7.570 4.970 5.763 1.00 97.38 93 ILE A N 1
ATOM 738 C CA . ILE A 1 93 ? 7.110 3.850 6.595 1.00 97.38 93 ILE A CA 1
ATOM 739 C C . ILE A 1 93 ? 5.591 3.756 6.500 1.00 97.38 93 ILE A C 1
ATOM 741 O O . ILE A 1 93 ? 4.898 4.732 6.780 1.00 97.38 93 ILE A O 1
ATOM 745 N N . TYR A 1 94 ? 5.082 2.587 6.126 1.00 97.56 94 TYR A N 1
ATOM 746 C CA . TYR A 1 94 ? 3.658 2.296 6.027 1.00 97.56 94 TYR A CA 1
ATOM 747 C C . TYR A 1 94 ? 3.167 1.437 7.188 1.00 97.56 94 TYR A C 1
ATOM 749 O O . TYR A 1 94 ? 3.810 0.455 7.554 1.00 97.56 94 TYR A O 1
ATOM 757 N N . THR A 1 95 ? 1.999 1.783 7.722 1.00 97.62 95 THR A N 1
ATOM 758 C CA . THR A 1 95 ? 1.228 0.997 8.698 1.00 97.62 95 THR A CA 1
ATOM 759 C C . THR A 1 95 ? -0.218 0.842 8.222 1.00 97.62 95 THR A C 1
ATOM 761 O O . THR A 1 95 ? -0.663 1.580 7.338 1.00 97.62 95 THR A O 1
ATOM 764 N N . TYR A 1 96 ? -0.954 -0.116 8.789 1.00 97.19 96 TYR A N 1
ATOM 765 C CA . TYR A 1 96 ? -2.385 -0.306 8.538 1.00 97.19 96 TYR A CA 1
ATOM 766 C C . TYR A 1 96 ? -3.205 0.094 9.771 1.00 97.19 96 TYR A C 1
ATOM 768 O O . TYR A 1 96 ? -2.837 -0.238 10.897 1.00 97.19 96 TYR A O 1
ATOM 776 N N . GLN A 1 97 ? -4.309 0.813 9.560 1.00 91.88 97 GLN A N 1
ATOM 777 C CA . GLN A 1 97 ? -5.249 1.230 10.600 1.00 91.88 97 GLN A CA 1
ATOM 778 C C . GLN A 1 97 ? -6.676 0.853 10.196 1.00 91.88 97 GLN A C 1
ATOM 780 O O . GLN A 1 97 ? -7.166 1.262 9.141 1.00 91.88 97 GLN A O 1
ATOM 785 N N . GLU A 1 98 ? -7.354 0.082 11.044 1.00 79.19 98 GLU A N 1
ATOM 786 C CA . GLU A 1 98 ? -8.716 -0.396 10.781 1.00 79.19 98 GLU A CA 1
ATOM 787 C C . GLU A 1 98 ? -9.731 0.758 10.733 1.00 79.19 98 GLU A C 1
ATOM 789 O O . GLU A 1 98 ? -10.606 0.789 9.867 1.00 79.19 98 GLU A O 1
ATOM 794 N N . GLU A 1 99 ? -9.531 1.790 11.555 1.00 74.81 99 GLU A N 1
ATOM 795 C CA . GLU A 1 99 ? -10.257 3.053 11.440 1.00 74.81 99 GLU A CA 1
ATOM 796 C C . GLU A 1 99 ? -9.656 3.919 10.322 1.00 74.81 99 GLU A C 1
ATOM 798 O O . GLU A 1 99 ? -8.539 4.436 10.417 1.00 74.81 99 GLU A O 1
ATOM 803 N N . ALA A 1 100 ? -10.411 4.102 9.233 1.00 58.47 100 ALA A N 1
ATOM 804 C CA . ALA A 1 100 ? -10.081 5.115 8.238 1.00 58.47 100 ALA A CA 1
ATOM 805 C C . ALA A 1 100 ? -10.114 6.488 8.923 1.00 58.47 100 ALA A C 1
ATOM 807 O O . ALA A 1 100 ? -11.103 6.804 9.575 1.00 58.47 100 ALA A O 1
ATOM 808 N N . ALA A 1 101 ? -9.040 7.279 8.788 1.00 56.12 101 ALA A N 1
ATOM 809 C CA . ALA A 1 101 ? -8.925 8.584 9.445 1.00 56.12 101 ALA A CA 1
ATOM 810 C C . ALA A 1 101 ? -10.210 9.412 9.285 1.00 56.12 101 ALA A C 1
ATOM 812 O O . ALA A 1 101 ? -10.488 9.944 8.208 1.00 56.12 101 ALA A O 1
ATOM 813 N N . ASN A 1 102 ? -10.977 9.500 10.370 1.00 46.81 102 ASN A N 1
ATOM 814 C CA . ASN A 1 102 ? -12.042 10.469 10.509 1.00 46.81 102 ASN A CA 1
ATOM 815 C C . ASN A 1 102 ? -11.367 11.837 10.568 1.00 46.81 102 ASN A C 1
ATOM 817 O O . ASN A 1 102 ? -10.546 12.095 11.449 1.00 46.81 102 ASN A O 1
ATOM 821 N N . ASN A 1 103 ? -11.677 12.687 9.593 1.00 46.56 103 ASN A N 1
ATOM 822 C CA . ASN A 1 103 ? -11.342 14.099 9.670 1.00 46.56 103 ASN A CA 1
ATOM 823 C C . ASN A 1 103 ? -12.084 14.674 10.888 1.00 46.56 103 ASN A C 1
ATOM 825 O O . ASN A 1 103 ? -13.315 14.733 10.867 1.00 46.56 103 ASN A O 1
ATOM 829 N N . LEU A 1 104 ? -11.336 15.023 11.937 1.00 39.28 104 LEU A N 1
ATOM 830 C CA . LEU A 1 104 ? -11.781 15.926 13.002 1.00 39.28 104 LEU A CA 1
ATOM 831 C C . LEU A 1 104 ? -11.669 17.374 12.519 1.00 39.28 104 LEU A C 1
ATOM 833 O O . LEU A 1 104 ? -10.674 17.675 11.818 1.00 39.28 104 LEU A O 1
#

Organism: NCBI:txid1176648

pLDDT: mean 74.69, std 21.57, range [39.28, 97.62]

Secondary structure (DSSP, 8-state):
-----HHHHHHHHHHHTT---S-SHHHHHHHHHHHHHHTS---HHHHHHHHHHTS-S-EEE-TTTHHHHHHHHHHSTTGGGEEEEE-GGG-EEEEE-SS-----

Radius of gyration: 21.18 Å; chains: 1; bounding box: 28×47×53 Å

Foldseek 3Di:
DDPDDPVVVVVVVVVVVPPDDDDDPCVVVVVV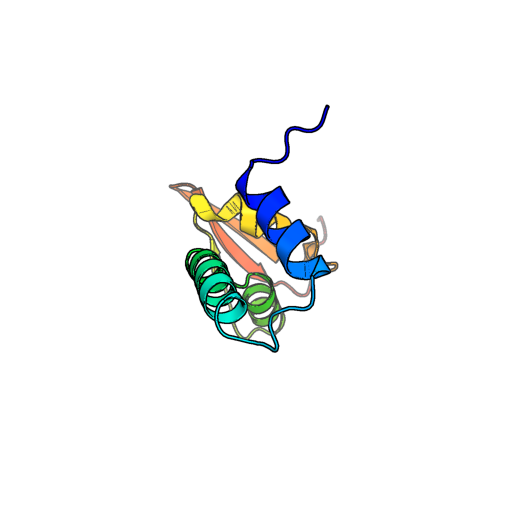VVVVVVVDDPVLVVVVVCLVVVVDQKDKDAQVCVVVSVVVLVPDPQSLQWDWDADPNGMIMIHGHPDRDDDD

InterPro domains:
  IPR059881 YkzS-like protein [PF27074] (43-95)